Protein AF-W2HBQ8-F1 (afdb_monomer_lite)

Radius of gyration: 15.96 Å; chains: 1; bounding box: 37×24×34 Å

pLDDT: mean 80.48, std 13.41, range [41.09, 98.0]

Structure (mmCIF, N/CA/C/O backbone)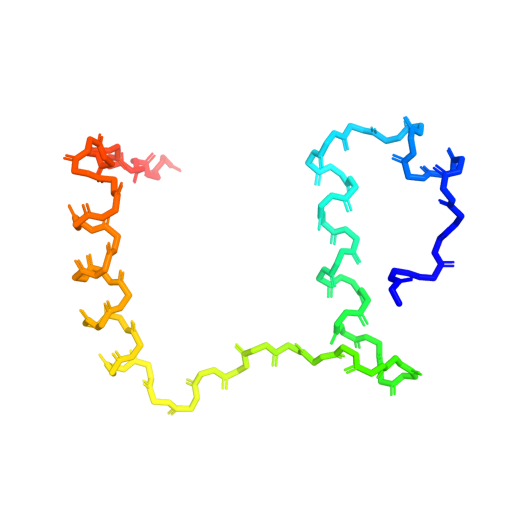:
data_AF-W2HBQ8-F1
#
_entry.id   AF-W2HBQ8-F1
#
loop_
_atom_site.group_PDB
_atom_site.id
_atom_site.type_symbol
_atom_site.label_atom_id
_atom_site.label_alt_id
_atom_site.label_comp_id
_atom_site.label_asym_id
_atom_site.label_entity_id
_atom_site.label_seq_id
_atom_site.pdbx_PDB_ins_code
_atom_site.Cartn_x
_atom_site.Cartn_y
_atom_site.Cartn_z
_atom_site.occupancy
_atom_site.B_iso_or_equiv
_atom_site.auth_seq_id
_atom_site.auth_comp_id
_atom_site.auth_asym_id
_atom_site.auth_atom_id
_atom_site.pdbx_PDB_model_num
ATOM 1 N N . MET A 1 1 ? -10.988 1.941 -0.422 1.00 71.38 1 MET A N 1
ATOM 2 C CA . MET A 1 1 ? -9.818 2.251 0.429 1.00 71.38 1 MET A CA 1
ATOM 3 C C . MET A 1 1 ? -9.966 1.430 1.691 1.00 71.38 1 MET A C 1
ATOM 5 O O . MET A 1 1 ? -10.975 1.639 2.340 1.00 71.38 1 MET A O 1
ATOM 9 N N . THR A 1 2 ? -9.062 0.468 1.912 1.00 82.56 2 THR A N 1
ATOM 10 C CA . THR A 1 2 ? -8.911 -0.490 3.043 1.00 82.56 2 THR A CA 1
ATOM 11 C C . THR A 1 2 ? -10.119 -1.225 3.638 1.00 82.56 2 THR A C 1
ATOM 13 O O . THR A 1 2 ? -9.932 -2.331 4.120 1.00 82.56 2 THR A O 1
ATOM 16 N N . GLY A 1 3 ? -11.338 -0.689 3.599 1.00 87.75 3 GLY A N 1
ATOM 17 C CA . GLY A 1 3 ? -12.516 -1.256 4.259 1.00 87.75 3 GLY A CA 1
ATOM 18 C C . GLY A 1 3 ? -12.616 -0.899 5.746 1.00 87.75 3 GLY A C 1
ATOM 19 O O . GLY A 1 3 ? -13.606 -1.251 6.376 1.00 87.75 3 GLY A O 1
ATOM 20 N N . LEU A 1 4 ? -11.626 -0.178 6.280 1.00 93.62 4 LEU A N 1
ATOM 21 C CA . LEU A 1 4 ? -11.528 0.223 7.682 1.00 93.62 4 LEU A CA 1
ATOM 22 C C . LEU A 1 4 ? -11.947 1.680 7.879 1.00 93.62 4 LEU A C 1
ATOM 24 O O . LEU A 1 4 ? -11.806 2.510 6.972 1.00 93.62 4 LEU A O 1
ATOM 28 N N . SER A 1 5 ? -12.431 1.993 9.077 1.00 95.31 5 SER A N 1
ATOM 29 C CA . SER A 1 5 ? -12.695 3.367 9.496 1.00 95.31 5 SER A CA 1
ATOM 30 C C . SER A 1 5 ? -11.397 4.137 9.754 1.00 95.31 5 SER A C 1
ATOM 32 O O . SER A 1 5 ? -10.315 3.567 9.916 1.00 95.31 5 SER A O 1
ATOM 34 N N . TYR A 1 6 ? -11.496 5.465 9.817 1.00 94.62 6 TYR A N 1
ATOM 35 C CA . TYR A 1 6 ? -10.345 6.289 10.181 1.00 94.62 6 TYR A CA 1
ATOM 36 C C . TYR A 1 6 ? -9.932 6.083 11.637 1.00 94.62 6 TYR A C 1
ATOM 38 O O . TYR A 1 6 ? -8.739 6.098 11.917 1.00 94.62 6 TYR A O 1
ATOM 46 N N . GLU A 1 7 ? -10.881 5.836 12.543 1.00 97.31 7 GLU A N 1
ATOM 47 C CA . GLU A 1 7 ? -10.570 5.511 13.935 1.00 97.31 7 GLU A CA 1
ATOM 48 C C . GLU A 1 7 ? -9.794 4.191 14.053 1.00 97.31 7 GLU A C 1
ATOM 50 O O . GLU A 1 7 ? -8.870 4.090 14.858 1.00 97.31 7 GLU A O 1
ATOM 55 N N . GLU A 1 8 ? -10.135 3.187 13.238 1.00 97.25 8 GLU A N 1
ATOM 56 C CA . GLU A 1 8 ? -9.407 1.914 13.194 1.00 97.25 8 GLU A CA 1
ATOM 57 C C . GLU A 1 8 ? -7.987 2.094 12.654 1.00 97.25 8 GLU A C 1
ATOM 59 O O . GLU A 1 8 ? -7.053 1.506 13.192 1.00 97.25 8 GLU A O 1
ATOM 64 N N . LEU A 1 9 ? -7.809 2.922 11.620 1.00 96.12 9 LEU A N 1
ATOM 65 C CA . LEU A 1 9 ? -6.493 3.206 11.043 1.00 96.12 9 LEU A CA 1
ATOM 66 C C . LEU A 1 9 ? -5.605 4.040 11.980 1.00 96.12 9 LEU A C 1
ATOM 68 O O . LEU A 1 9 ? -4.406 3.784 12.050 1.00 96.12 9 LEU A O 1
ATOM 72 N N . ASP A 1 10 ? -6.170 5.008 12.703 1.00 96.50 10 ASP A N 1
ATOM 73 C CA . ASP A 1 10 ? -5.429 5.879 13.633 1.00 96.50 10 ASP A CA 1
ATOM 74 C C . ASP A 1 10 ? -4.985 5.137 14.905 1.00 96.50 10 ASP A C 1
ATOM 76 O O . ASP A 1 10 ? -3.978 5.474 15.527 1.00 96.50 10 ASP A O 1
ATOM 80 N N . ALA A 1 11 ? -5.702 4.070 15.269 1.00 98.00 11 ALA A N 1
ATOM 81 C CA . ALA A 1 11 ? -5.317 3.184 16.362 1.00 98.00 11 ALA A CA 1
ATOM 82 C C . ALA A 1 11 ? -4.139 2.247 16.013 1.00 98.00 11 ALA A C 1
ATOM 84 O O . ALA A 1 11 ? -3.567 1.629 16.914 1.00 98.00 11 ALA A O 1
ATOM 85 N N . MET A 1 12 ? -3.784 2.117 14.730 1.00 97.31 12 MET A N 1
ATOM 86 C CA . MET A 1 12 ? -2.678 1.282 14.255 1.00 97.31 12 MET A CA 1
ATOM 87 C C . MET A 1 12 ? -1.356 2.055 14.233 1.00 97.31 12 MET A C 1
ATOM 89 O O . MET A 1 12 ? -1.316 3.279 14.098 1.00 97.31 12 MET A O 1
ATOM 93 N N . THR A 1 13 ? -0.228 1.34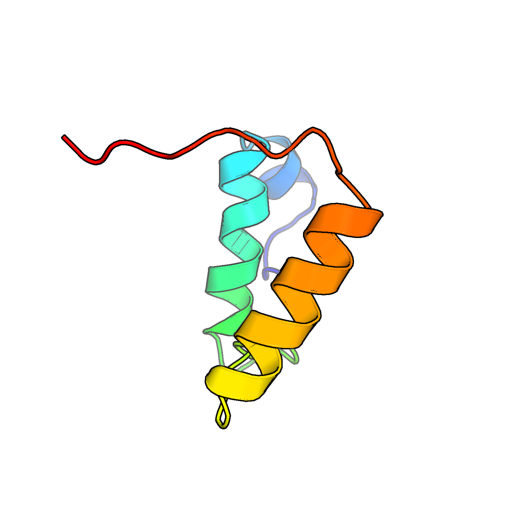2 14.285 1.00 97.06 13 THR A N 1
ATOM 94 C CA . THR A 1 13 ? 1.049 1.960 13.905 1.00 97.06 13 THR A CA 1
ATOM 95 C C . THR A 1 13 ? 1.043 2.308 12.417 1.00 97.06 13 THR A C 1
ATOM 97 O O . THR A 1 13 ? 0.353 1.681 11.612 1.00 97.06 13 THR A O 1
ATOM 100 N N . PHE A 1 14 ? 1.876 3.270 12.016 1.00 92.50 14 PHE A N 1
ATOM 101 C CA . PHE A 1 14 ? 1.971 3.683 10.613 1.00 92.50 14 PHE A CA 1
ATOM 102 C C . PHE A 1 14 ? 2.205 2.503 9.651 1.00 92.50 14 PHE A C 1
ATOM 104 O O . PHE A 1 14 ? 1.582 2.432 8.596 1.00 92.50 14 PHE A O 1
ATOM 111 N N . ILE A 1 15 ? 3.077 1.556 10.023 1.00 94.56 15 ILE A N 1
ATOM 112 C CA . ILE A 1 15 ? 3.381 0.381 9.192 1.00 94.56 15 ILE A CA 1
ATOM 113 C C . ILE A 1 15 ? 2.177 -0.563 9.104 1.00 94.56 15 ILE A C 1
ATOM 115 O O . ILE A 1 15 ? 1.863 -1.051 8.022 1.00 94.56 15 ILE A O 1
ATOM 119 N N . GLU A 1 16 ? 1.476 -0.800 10.211 1.00 94.94 16 GLU A N 1
ATOM 120 C CA . GLU A 1 16 ? 0.268 -1.631 10.222 1.00 94.94 16 GLU A CA 1
ATOM 121 C C . GLU A 1 16 ? -0.843 -1.019 9.366 1.00 94.94 16 GLU A C 1
ATOM 123 O O . GLU A 1 16 ? -1.429 -1.728 8.549 1.00 94.94 16 GLU A O 1
ATOM 128 N N . ALA A 1 17 ? -1.072 0.292 9.486 1.00 94.75 17 ALA A N 1
ATOM 129 C CA . ALA A 1 17 ? -2.039 1.021 8.671 1.00 94.75 17 ALA A CA 1
ATOM 130 C C . ALA A 1 17 ? -1.666 0.988 7.177 1.00 94.75 17 ALA A C 1
ATOM 132 O O . ALA A 1 17 ? -2.523 0.737 6.329 1.00 94.75 17 ALA A O 1
ATOM 133 N N . ALA A 1 18 ? -0.385 1.172 6.837 1.00 91.44 18 ALA A N 1
ATOM 134 C CA . ALA A 1 18 ? 0.096 1.084 5.457 1.00 91.44 18 ALA A CA 1
ATOM 135 C C . ALA A 1 18 ? -0.092 -0.324 4.863 1.00 91.44 18 ALA A C 1
ATOM 137 O O . ALA A 1 18 ? -0.497 -0.461 3.706 1.00 91.44 18 ALA A O 1
ATOM 138 N N . ASN A 1 19 ? 0.126 -1.374 5.661 1.00 92.62 19 ASN A N 1
ATOM 139 C CA . ASN A 1 19 ? -0.059 -2.762 5.229 1.00 92.62 19 ASN A CA 1
ATOM 140 C C . ASN A 1 19 ? -1.519 -3.097 4.876 1.00 92.62 19 ASN A C 1
ATOM 142 O O . ASN A 1 19 ? -1.754 -3.977 4.046 1.00 92.62 19 ASN A O 1
ATOM 146 N N . GLN A 1 20 ? -2.504 -2.375 5.426 1.00 94.12 20 GLN A N 1
ATOM 147 C CA . GLN A 1 20 ? -3.918 -2.563 5.069 1.00 94.12 20 GLN A CA 1
ATOM 148 C C . GLN A 1 20 ? -4.196 -2.269 3.593 1.00 94.12 20 GLN A C 1
ATOM 150 O O . GLN A 1 20 ? -5.132 -2.823 3.022 1.00 94.12 20 GLN A O 1
ATOM 155 N N . LEU A 1 21 ? -3.379 -1.432 2.944 1.00 90.88 21 LEU A N 1
ATOM 156 C CA . LEU A 1 21 ? -3.538 -1.139 1.523 1.00 90.88 21 LEU A CA 1
ATOM 157 C C . LEU A 1 21 ? -3.319 -2.387 0.656 1.00 90.88 21 LEU A C 1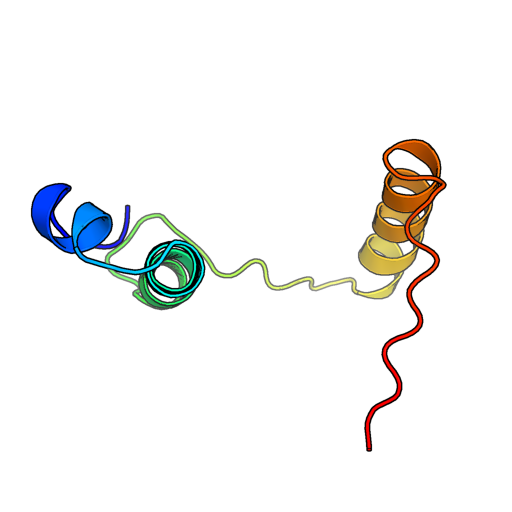
ATOM 159 O O . LEU A 1 21 ? -4.062 -2.596 -0.300 1.00 90.88 21 LEU A O 1
ATOM 163 N N . ALA A 1 22 ? -2.345 -3.229 1.012 1.00 89.12 22 ALA A N 1
ATOM 164 C CA . ALA A 1 22 ? -2.072 -4.475 0.299 1.00 89.12 22 ALA A CA 1
ATOM 165 C C . ALA A 1 22 ? -3.209 -5.492 0.478 1.00 89.12 22 ALA A C 1
ATOM 167 O O . ALA A 1 22 ? -3.607 -6.144 -0.484 1.00 89.12 22 ALA A O 1
ATOM 168 N N . LEU A 1 23 ? -3.772 -5.586 1.689 1.00 91.75 23 LEU A N 1
ATOM 169 C CA . LEU A 1 23 ? -4.942 -6.428 1.961 1.00 91.75 23 LEU A CA 1
ATOM 170 C C . LEU A 1 23 ? -6.157 -5.967 1.150 1.00 91.75 23 LEU A C 1
ATOM 172 O O . LEU A 1 23 ? -6.836 -6.784 0.539 1.00 91.75 23 LEU A O 1
ATOM 176 N N . ALA A 1 24 ? -6.375 -4.654 1.075 1.00 92.00 24 ALA A N 1
ATOM 177 C CA . ALA A 1 24 ? -7.444 -4.066 0.278 1.00 92.00 24 ALA A CA 1
ATOM 178 C C . ALA A 1 24 ? -7.285 -4.355 -1.218 1.00 92.00 24 ALA A C 1
ATOM 180 O O . ALA A 1 24 ? -8.255 -4.686 -1.883 1.00 92.00 24 ALA A O 1
ATOM 181 N N . ALA A 1 25 ? -6.061 -4.250 -1.740 1.00 90.88 25 ALA A N 1
ATOM 182 C CA . ALA A 1 25 ? -5.748 -4.530 -3.140 1.00 90.88 25 ALA A CA 1
ATOM 183 C C . ALA A 1 25 ? -5.841 -6.023 -3.510 1.00 90.88 25 ALA A C 1
ATOM 185 O O . ALA A 1 25 ? -5.860 -6.366 -4.691 1.00 90.88 25 ALA A O 1
ATOM 186 N N . ALA A 1 26 ? -5.861 -6.914 -2.515 1.00 88.56 26 ALA A N 1
ATOM 187 C CA . ALA A 1 26 ? -6.107 -8.341 -2.704 1.00 88.56 26 ALA A CA 1
ATOM 188 C C . ALA A 1 26 ? -7.604 -8.703 -2.682 1.00 88.56 26 ALA A C 1
ATOM 190 O O . ALA A 1 26 ? -7.959 -9.816 -3.065 1.00 88.56 26 ALA A O 1
ATOM 191 N N . ASP A 1 27 ? -8.472 -7.794 -2.235 1.00 88.94 27 ASP A N 1
ATOM 192 C CA . A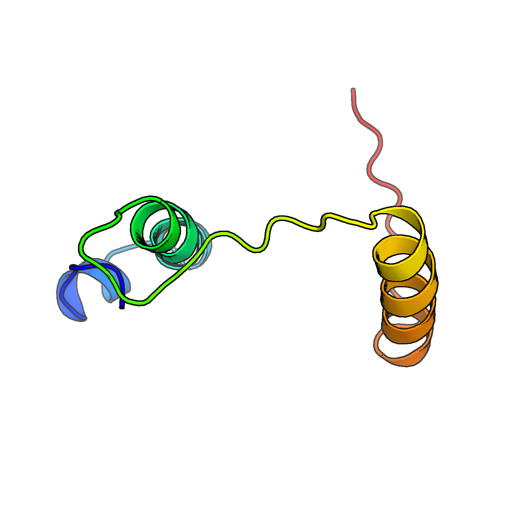SP A 1 27 ? -9.918 -7.989 -2.205 1.00 88.94 27 ASP A CA 1
ATOM 193 C C . ASP A 1 27 ? -10.554 -7.517 -3.525 1.00 88.94 27 ASP A C 1
ATOM 195 O O . ASP A 1 27 ? -10.600 -6.319 -3.823 1.00 88.94 27 ASP A O 1
ATOM 199 N N . GLU A 1 28 ? -11.086 -8.477 -4.290 1.00 86.75 28 GLU A N 1
ATOM 200 C CA . GLU A 1 28 ? -11.741 -8.271 -5.593 1.00 86.75 28 GLU A CA 1
ATOM 201 C C . GLU A 1 28 ? -13.001 -7.392 -5.522 1.00 86.75 28 GLU A C 1
ATOM 203 O O . GLU A 1 28 ? -13.478 -6.904 -6.547 1.00 86.75 28 GLU A O 1
ATOM 208 N N . SER A 1 29 ? -13.567 -7.183 -4.328 1.00 88.44 29 SER A N 1
ATOM 209 C CA . SER A 1 29 ? -14.704 -6.277 -4.134 1.00 88.44 29 SER A CA 1
ATOM 210 C C . SER A 1 29 ? -14.302 -4.799 -4.139 1.00 88.44 29 SER A C 1
ATOM 212 O O . SER A 1 29 ? -15.166 -3.918 -4.227 1.00 88.44 29 SER A O 1
ATOM 214 N N . THR A 1 30 ? -13.002 -4.502 -4.053 1.00 84.81 30 THR A N 1
ATOM 215 C CA . THR A 1 30 ? -12.486 -3.135 -4.087 1.00 84.81 30 THR A CA 1
ATOM 216 C C . THR A 1 30 ? -12.027 -2.740 -5.494 1.00 84.81 30 THR A C 1
ATOM 218 O O . THR A 1 30 ? -11.776 -3.569 -6.356 1.00 84.81 30 THR A O 1
ATOM 221 N N . ILE A 1 31 ? -11.895 -1.432 -5.733 1.00 87.25 31 ILE A N 1
ATOM 222 C CA . ILE A 1 31 ? -11.306 -0.890 -6.972 1.00 87.25 31 ILE A CA 1
ATOM 223 C C . ILE A 1 31 ? -9.765 -0.936 -6.970 1.00 87.25 31 ILE A C 1
ATOM 225 O O . ILE A 1 31 ? -9.126 -0.482 -7.916 1.00 87.25 31 ILE A O 1
ATOM 229 N N . LEU A 1 32 ? -9.152 -1.379 -5.871 1.00 87.56 32 LEU A N 1
ATOM 230 C CA . LEU A 1 32 ? -7.702 -1.439 -5.748 1.00 87.56 32 LEU A CA 1
ATOM 231 C C . LEU A 1 32 ? -7.222 -2.757 -6.347 1.00 87.56 32 LEU A C 1
ATOM 233 O O . LEU A 1 32 ? -7.762 -3.808 -6.035 1.00 87.56 32 LEU A O 1
ATOM 237 N N . GLU A 1 33 ? -6.181 -2.696 -7.167 1.00 82.12 33 GLU A N 1
ATOM 238 C CA . GLU A 1 33 ? -5.559 -3.882 -7.747 1.00 82.12 33 GLU A CA 1
ATOM 239 C C . GLU A 1 33 ? -4.118 -4.002 -7.268 1.00 82.12 33 GLU A C 1
ATOM 241 O O . GLU A 1 33 ? -3.401 -3.006 -7.108 1.00 82.12 33 GLU A O 1
ATOM 246 N N . ASN A 1 34 ? -3.671 -5.241 -7.076 1.00 80.31 34 ASN A N 1
ATOM 247 C CA . ASN A 1 34 ? -2.250 -5.510 -6.955 1.00 80.31 34 ASN A CA 1
ATOM 248 C C . ASN A 1 34 ? -1.552 -5.131 -8.262 1.00 80.31 34 ASN A C 1
ATOM 250 O O . ASN A 1 34 ? -1.937 -5.576 -9.344 1.00 80.31 34 ASN A O 1
ATOM 254 N N . LEU A 1 35 ? -0.498 -4.323 -8.154 1.00 75.31 35 LEU A N 1
ATOM 255 C CA . LEU A 1 35 ? 0.334 -3.974 -9.297 1.00 75.31 35 LEU A CA 1
ATOM 256 C C . LEU A 1 35 ? 1.176 -5.190 -9.702 1.00 75.31 35 LEU A C 1
ATOM 258 O O . LEU A 1 35 ? 2.321 -5.339 -9.275 1.00 75.31 35 LEU A O 1
ATOM 262 N N . ASP A 1 36 ? 0.601 -6.061 -10.528 1.00 74.38 36 ASP A N 1
ATOM 263 C CA . ASP A 1 36 ? 1.312 -7.194 -11.110 1.00 74.38 36 ASP A CA 1
ATOM 264 C C . ASP A 1 36 ? 2.093 -6.749 -12.353 1.00 74.38 36 ASP A C 1
ATOM 266 O O . ASP A 1 36 ? 1.551 -6.423 -13.418 1.00 74.38 36 ASP A O 1
ATOM 270 N N . ILE A 1 37 ? 3.412 -6.678 -12.202 1.00 70.81 37 ILE A N 1
ATOM 271 C CA . ILE A 1 37 ? 4.302 -6.163 -13.234 1.00 70.81 37 ILE A CA 1
ATOM 272 C C . ILE A 1 37 ? 4.581 -7.274 -14.247 1.00 70.81 37 ILE A C 1
ATOM 274 O O . ILE A 1 37 ? 5.572 -7.991 -14.156 1.00 70.81 37 ILE A O 1
ATOM 278 N N . LYS A 1 38 ? 3.771 -7.340 -15.305 1.00 69.38 38 LYS A N 1
ATOM 279 C CA . LYS A 1 38 ? 3.956 -8.311 -16.405 1.00 69.38 38 LYS A CA 1
ATOM 280 C C . LYS A 1 38 ? 5.332 -8.238 -17.086 1.00 69.38 38 LYS A C 1
ATOM 282 O O . LYS A 1 38 ? 5.798 -9.219 -17.662 1.00 69.38 38 LYS A O 1
ATOM 287 N N . HIS A 1 39 ? 5.995 -7.080 -17.037 1.00 68.19 39 HIS A N 1
ATOM 288 C CA . HIS A 1 39 ? 7.310 -6.846 -17.640 1.00 68.19 39 HIS A CA 1
ATOM 289 C C . HIS A 1 39 ? 8.321 -6.333 -16.609 1.00 68.19 39 HIS A C 1
ATOM 291 O O . HIS A 1 39 ? 8.733 -5.171 -16.632 1.00 68.19 39 HIS A O 1
ATOM 297 N N . HIS A 1 40 ? 8.737 -7.225 -15.708 1.00 66.75 40 HIS A N 1
ATOM 298 C CA . HIS A 1 40 ? 9.633 -6.926 -14.584 1.00 66.75 40 HIS A CA 1
ATOM 299 C C . HIS A 1 40 ? 10.917 -6.169 -14.970 1.00 66.75 40 HIS A C 1
ATOM 301 O O . HIS A 1 40 ? 11.349 -5.289 -14.229 1.00 66.75 40 HIS A O 1
ATOM 307 N N . ALA A 1 41 ? 11.504 -6.454 -16.140 1.00 63.16 41 ALA A N 1
ATOM 308 C CA . ALA A 1 41 ? 12.756 -5.830 -16.578 1.00 63.16 41 ALA A CA 1
ATOM 309 C C . ALA A 1 41 ? 12.642 -4.307 -16.792 1.00 63.16 41 ALA A C 1
ATOM 311 O O . ALA A 1 41 ? 13.540 -3.562 -16.401 1.00 63.16 41 ALA A O 1
ATOM 312 N N . TYR A 1 42 ? 11.532 -3.835 -17.370 1.00 59.91 42 TYR A N 1
ATOM 313 C CA . TYR A 1 42 ? 11.295 -2.401 -17.573 1.00 59.91 42 TYR A CA 1
ATOM 314 C C . TYR A 1 42 ? 11.044 -1.681 -16.254 1.00 59.91 42 TYR A C 1
ATOM 316 O O . TYR A 1 42 ? 11.539 -0.575 -16.045 1.00 59.91 42 TYR A O 1
ATOM 324 N N . PHE A 1 43 ? 10.291 -2.320 -15.360 1.00 61.03 43 PHE A N 1
ATOM 325 C CA . PHE A 1 43 ? 9.964 -1.730 -14.073 1.00 61.03 43 PHE A CA 1
ATOM 326 C C . PHE A 1 43 ? 11.200 -1.594 -13.192 1.00 61.03 43 PHE A C 1
ATOM 328 O O . PHE A 1 43 ? 11.394 -0.535 -12.611 1.00 61.03 43 PHE A O 1
ATOM 335 N N . PHE A 1 44 ? 12.069 -2.608 -13.148 1.00 64.81 44 PHE A N 1
ATOM 336 C CA . PHE A 1 44 ? 13.320 -2.532 -12.394 1.00 64.81 44 PHE A CA 1
ATOM 337 C C . PHE A 1 44 ? 14.209 -1.386 -12.897 1.00 64.81 44 PHE A C 1
ATOM 339 O O . PHE A 1 44 ? 14.552 -0.494 -12.130 1.00 64.81 44 PHE A O 1
ATOM 346 N N . ALA A 1 45 ? 14.503 -1.344 -14.202 1.00 65.50 45 ALA A N 1
ATOM 347 C CA . ALA A 1 45 ? 15.425 -0.351 -14.751 1.00 65.50 45 ALA A CA 1
ATOM 348 C C . ALA A 1 45 ? 14.919 1.095 -14.597 1.00 65.50 45 ALA A C 1
ATOM 350 O O . ALA A 1 45 ? 15.688 1.986 -14.229 1.00 65.50 45 ALA A O 1
ATOM 351 N N . ILE A 1 46 ? 13.630 1.342 -14.862 1.00 69.38 46 ILE A N 1
ATOM 352 C CA . ILE A 1 46 ? 13.052 2.690 -14.757 1.00 69.38 46 ILE A CA 1
ATOM 353 C C . ILE A 1 46 ? 12.906 3.099 -13.290 1.00 69.38 46 ILE A C 1
ATOM 355 O O . ILE A 1 46 ? 13.264 4.221 -12.938 1.00 69.38 46 ILE A O 1
ATOM 359 N N . THR A 1 47 ? 12.420 2.203 -12.428 1.00 69.25 47 THR A N 1
ATOM 360 C CA . THR A 1 47 ? 12.185 2.528 -11.013 1.00 69.25 47 THR A CA 1
ATOM 361 C C . THR A 1 47 ? 13.493 2.769 -10.278 1.00 69.25 47 THR A C 1
ATOM 363 O O . THR A 1 47 ? 13.567 3.731 -9.523 1.00 69.25 47 THR A O 1
ATOM 366 N N . ASP A 1 48 ? 14.540 1.984 -10.537 1.00 70.75 48 ASP A N 1
ATOM 367 C CA . ASP A 1 48 ? 15.854 2.210 -9.926 1.00 70.75 48 ASP A CA 1
ATOM 368 C C . ASP A 1 48 ? 16.489 3.510 -10.415 1.00 70.75 48 ASP A C 1
ATOM 370 O O . ASP A 1 48 ? 17.034 4.273 -9.619 1.00 70.75 48 ASP A O 1
ATOM 374 N N . THR A 1 49 ? 16.353 3.823 -11.709 1.00 77.00 49 THR A N 1
ATOM 375 C CA . THR A 1 49 ? 16.835 5.103 -12.249 1.00 77.00 49 THR A CA 1
ATOM 376 C C . THR A 1 49 ? 16.121 6.282 -11.588 1.00 77.00 49 THR A C 1
ATOM 378 O O . THR A 1 49 ? 16.767 7.246 -11.184 1.00 77.00 49 THR A O 1
ATOM 381 N N . ILE A 1 50 ? 14.793 6.210 -11.450 1.00 78.25 50 ILE A N 1
ATOM 382 C CA . ILE A 1 50 ? 14.003 7.261 -10.797 1.00 78.25 50 ILE A CA 1
ATOM 383 C C . ILE A 1 50 ? 14.346 7.344 -9.308 1.00 78.25 50 ILE A C 1
ATOM 385 O O . ILE A 1 50 ? 14.565 8.446 -8.815 1.00 78.25 50 ILE A O 1
ATOM 389 N N . ARG A 1 51 ? 14.462 6.213 -8.603 1.00 74.31 51 ARG A N 1
ATOM 390 C CA . ARG A 1 51 ? 14.860 6.174 -7.188 1.00 74.31 51 ARG A CA 1
ATOM 391 C C . ARG A 1 51 ? 16.217 6.820 -6.967 1.00 74.31 51 ARG A C 1
ATOM 393 O O . ARG A 1 51 ? 16.318 7.668 -6.099 1.00 74.31 51 ARG A O 1
ATOM 400 N N . MET A 1 52 ? 17.213 6.520 -7.796 1.00 79.38 52 MET A N 1
ATOM 401 C CA . MET A 1 52 ? 18.543 7.125 -7.683 1.00 79.38 52 MET A CA 1
ATOM 402 C C . MET A 1 52 ? 18.527 8.648 -7.897 1.00 79.38 52 MET A C 1
ATOM 404 O O . MET A 1 52 ? 19.340 9.363 -7.315 1.00 79.38 52 MET A O 1
ATOM 408 N N . VAL A 1 53 ? 17.616 9.164 -8.730 1.00 84.19 53 VAL A N 1
ATOM 409 C CA . VAL A 1 53 ? 17.445 10.613 -8.931 1.00 84.19 53 VAL A CA 1
ATOM 410 C C . VAL A 1 53 ? 16.671 11.254 -7.776 1.00 84.19 53 VAL A C 1
ATOM 412 O O . VAL A 1 53 ? 17.030 12.343 -7.333 1.00 84.19 53 VAL A O 1
ATOM 415 N N . SER A 1 54 ? 15.598 10.612 -7.314 1.00 79.62 54 SER A N 1
ATOM 416 C CA . SER A 1 54 ? 14.707 11.135 -6.273 1.00 79.62 54 SER A CA 1
ATOM 417 C C . SER A 1 54 ? 15.296 11.025 -4.867 1.00 79.62 54 SER A C 1
ATOM 419 O O . SER A 1 54 ? 15.125 11.947 -4.073 1.00 79.62 54 SER A O 1
ATOM 421 N N . ASP A 1 55 ? 15.997 9.932 -4.578 1.00 78.56 55 ASP A N 1
ATOM 422 C CA . ASP A 1 55 ? 16.729 9.687 -3.339 1.00 78.56 55 ASP A CA 1
ATOM 423 C C . ASP A 1 55 ? 18.148 9.168 -3.643 1.00 78.56 55 ASP A C 1
ATOM 425 O O . ASP A 1 55 ? 18.429 7.970 -3.569 1.00 78.56 55 ASP A O 1
ATOM 429 N N . PRO A 1 56 ? 19.091 10.073 -3.962 1.00 79.94 56 PRO A N 1
ATOM 430 C CA . PRO A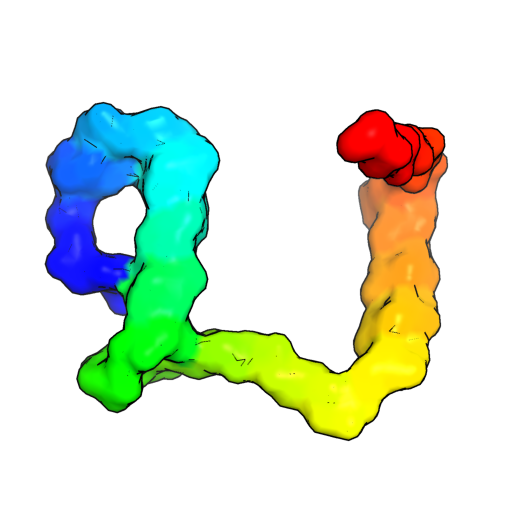 1 56 ? 20.487 9.703 -4.184 1.00 79.94 56 PRO A CA 1
ATOM 431 C C . PRO A 1 56 ? 21.181 9.132 -2.937 1.00 79.94 56 PRO A C 1
ATOM 433 O O . PRO A 1 56 ? 22.333 8.709 -3.030 1.00 79.94 56 PRO A O 1
ATOM 436 N N . GLN A 1 57 ? 20.542 9.202 -1.762 1.00 78.69 57 GLN A N 1
ATOM 437 C CA . GLN A 1 57 ? 21.084 8.725 -0.491 1.00 78.69 57 GLN A CA 1
ATOM 438 C C . GLN A 1 57 ? 20.574 7.326 -0.120 1.00 78.69 57 GLN A C 1
ATOM 440 O O . GLN A 1 57 ? 21.060 6.771 0.872 1.00 78.69 57 GLN A O 1
ATOM 445 N N . ASP A 1 58 ? 19.682 6.730 -0.925 1.00 75.31 58 ASP A N 1
ATOM 446 C CA . ASP A 1 58 ? 19.210 5.346 -0.783 1.00 75.31 58 ASP A CA 1
ATOM 447 C C . ASP A 1 58 ? 20.331 4.343 -1.113 1.00 75.31 58 ASP A C 1
ATOM 449 O O . ASP A 1 58 ? 20.408 3.709 -2.164 1.00 75.31 58 ASP A O 1
ATOM 453 N N . THR A 1 59 ? 21.287 4.271 -0.193 1.00 72.62 59 THR A N 1
ATOM 454 C CA . THR A 1 59 ? 22.511 3.461 -0.250 1.00 72.62 59 THR A CA 1
ATOM 455 C C . THR A 1 59 ? 22.431 2.258 0.688 1.00 72.62 59 THR A C 1
ATOM 457 O O . THR A 1 59 ? 23.414 1.538 0.882 1.00 72.62 59 THR A O 1
ATOM 460 N N . CYS A 1 60 ? 21.269 2.037 1.311 1.00 70.69 60 CYS A N 1
ATOM 461 C CA . CYS A 1 60 ? 21.102 1.021 2.335 1.00 70.69 60 CYS A CA 1
ATOM 462 C C . CYS A 1 60 ? 20.957 -0.361 1.685 1.00 70.69 60 CYS A C 1
ATOM 464 O O . CYS A 1 60 ? 19.890 -0.753 1.220 1.00 70.69 60 CYS A O 1
ATOM 466 N N . ILE A 1 61 ? 22.047 -1.127 1.655 1.00 66.75 61 ILE A N 1
ATOM 467 C CA . ILE A 1 61 ? 22.022 -2.508 1.167 1.00 66.75 61 ILE A CA 1
ATOM 468 C C . ILE A 1 61 ? 21.459 -3.387 2.287 1.00 66.75 61 ILE A C 1
ATOM 470 O O . ILE A 1 61 ? 22.128 -3.624 3.296 1.00 66.75 61 ILE A O 1
ATOM 474 N N . TYR A 1 62 ? 20.228 -3.87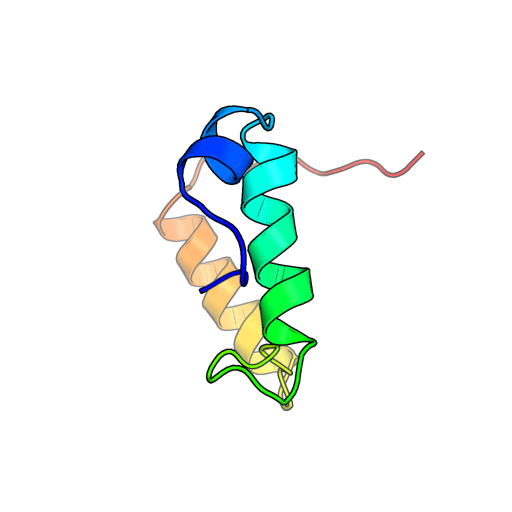3 2.123 1.00 55.94 62 TYR A N 1
ATOM 475 C CA . TYR A 1 62 ? 19.640 -4.822 3.064 1.00 55.94 62 TYR A CA 1
ATOM 476 C C . TYR A 1 62 ? 20.430 -6.138 3.021 1.00 55.94 62 TYR A C 1
ATOM 478 O O . TYR A 1 62 ? 20.363 -6.894 2.054 1.00 55.94 62 TYR A O 1
ATOM 486 N N . SER A 1 63 ? 21.212 -6.399 4.067 1.00 51.97 63 SER A N 1
ATOM 487 C CA . SER A 1 63 ? 21.860 -7.691 4.282 1.00 51.97 63 SER A CA 1
ATOM 488 C C . SER A 1 63 ? 20.845 -8.631 4.923 1.00 51.97 63 SER A C 1
ATOM 490 O O . SER A 1 63 ? 20.531 -8.504 6.108 1.00 51.97 63 SER A O 1
ATOM 492 N N . SER A 1 64 ? 20.294 -9.550 4.133 1.00 49.50 64 SER A N 1
ATOM 493 C CA . SER A 1 64 ? 19.537 -10.684 4.653 1.00 49.50 64 SER A CA 1
ATOM 494 C C . SER A 1 64 ? 20.486 -11.587 5.447 1.00 49.50 64 SER A C 1
ATOM 496 O O . SER A 1 64 ? 21.418 -12.168 4.891 1.00 49.50 64 SER A O 1
ATOM 498 N N . LYS A 1 65 ? 20.267 -11.664 6.762 1.00 41.09 65 LYS A N 1
ATOM 499 C CA . LYS A 1 65 ? 20.816 -12.727 7.612 1.00 41.09 65 LYS A CA 1
ATOM 500 C C . LYS A 1 65 ? 19.963 -13.980 7.514 1.00 41.09 65 LYS A C 1
ATOM 502 O O . LYS A 1 65 ? 18.726 -13.824 7.410 1.00 41.09 65 LYS A O 1
#

Foldseek 3Di:
DLPDDPVVLVPDDPVVSVVSLVVQQVDPVHPHHDPDDPPVVVCVVVVVVVCCVVPVPPPDDDDDD

Sequence (65 aa):
MTGLSYEELDAMTFIEAANQLALAAADESTILENLDIKHHAYFFAITDTIRMVSDPQDTCIYSSK

Organism: Phytophthora nicotianae (NCBI:txid4792)

Secondary structure (DSSP, 8-state):
--S--HHHHHTS-HHHHHHHHHHHHH-TTSS------TTHHHHHHHHHHHHHHH-TT--------